Protein AF-A0A6I3UTU5-F1 (afdb_monomer_lite)

Foldseek 3Di:
DVLCVQLVHDPVVVVVCVQAQQPPDVVSLVSVCVVVVHDSVPDDHGGPVVVVVVVPPD

Organism: Streptococcus pneumoniae (NCBI:txid1313)

InterPro domains:
  IPR001387 Cro/C1-type, helix-turn-helix domain [PF01381] (1-42)
  IPR001387 Cro/C1-type, helix-turn-helix domain [PS50943] (1-43)
  IPR001387 Cro/C1-type, helix-turn-helix domain [cd00093] (1-43)
  IPR010982 Lambda repressor-like, DNA-binding domain superfamily [G3DSA:1.10.260.40] (1-57)
  IPR010982 Lambda repressor-like, DNA-binding domain superfamily [SSF47413] (1-48)

Secondary structure (DSSP, 8-state):
-HHHHHHT--HHHHHHHHHBGGG--HHHHHHHHHHHT--GGGS--SBHHHHHHHTS--

Radius of gyration: 12.22 Å; chains: 1; bounding box: 27×22×32 Å

Structure (mmCIF, N/CA/C/O backbone):
data_AF-A0A6I3UTU5-F1
#
_entry.id   AF-A0A6I3UTU5-F1
#
loop_
_atom_site.group_PDB
_atom_site.id
_atom_site.type_symbol
_atom_site.label_atom_id
_atom_site.label_alt_id
_atom_site.label_comp_id
_atom_site.label_asym_id
_atom_site.label_entity_id
_atom_site.label_seq_id
_atom_site.pdbx_PDB_ins_code
_atom_site.Cartn_x
_atom_site.Cartn_y
_atom_site.Cartn_z
_atom_site.occupancy
_atom_site.B_iso_or_equiv
_atom_site.auth_seq_id
_atom_site.auth_comp_id
_atom_site.auth_asym_id
_atom_site.auth_atom_id
_atom_site.pdbx_PDB_model_num
ATOM 1 N N . LYS A 1 1 ? -5.716 9.889 7.630 1.00 54.84 1 LYS A N 1
ATOM 2 C CA . LYS A 1 1 ? -6.244 8.943 8.650 1.00 54.84 1 LYS A CA 1
ATOM 3 C C . LYS A 1 1 ? -7.342 8.055 8.070 1.00 54.84 1 LYS A C 1
ATOM 5 O O . LYS A 1 1 ? -7.243 6.853 8.227 1.00 54.84 1 LYS A O 1
ATOM 10 N N . GLU A 1 2 ? -8.279 8.601 7.293 1.00 75.44 2 GLU A N 1
ATOM 11 C CA . GLU A 1 2 ? -9.411 7.843 6.727 1.00 75.44 2 GLU A CA 1
ATOM 12 C C . GLU A 1 2 ? -9.039 6.623 5.868 1.00 75.44 2 GLU A C 1
ATOM 14 O O . GLU A 1 2 ? -9.753 5.630 5.886 1.00 75.44 2 GLU A O 1
ATOM 19 N N . VAL A 1 3 ? -7.921 6.659 5.138 1.00 74.31 3 VAL A N 1
ATOM 20 C CA . VAL A 1 3 ? -7.474 5.529 4.301 1.00 74.31 3 VAL A CA 1
ATOM 21 C C . VAL A 1 3 ? -7.027 4.332 5.149 1.00 74.31 3 VAL A C 1
ATOM 23 O O . VAL A 1 3 ? -7.373 3.199 4.835 1.00 74.31 3 VAL A O 1
ATOM 26 N N . ALA A 1 4 ? -6.308 4.573 6.251 1.00 77.81 4 ALA A N 1
ATOM 27 C CA . ALA A 1 4 ? -5.844 3.516 7.152 1.00 77.81 4 ALA A CA 1
ATOM 28 C C . ALA A 1 4 ? -7.023 2.826 7.859 1.00 77.81 4 ALA A C 1
ATOM 30 O O . ALA A 1 4 ? -7.072 1.598 7.899 1.00 77.81 4 ALA A O 1
ATOM 31 N N . ASP A 1 5 ? -8.003 3.613 8.317 1.00 80.12 5 ASP A N 1
ATOM 32 C CA . ASP A 1 5 ? -9.264 3.115 8.879 1.00 80.12 5 ASP A CA 1
ATOM 33 C C . ASP A 1 5 ? -10.072 2.304 7.856 1.00 80.12 5 ASP A C 1
ATOM 35 O O . ASP A 1 5 ? -10.485 1.183 8.142 1.00 80.12 5 ASP A O 1
ATOM 39 N N . LYS A 1 6 ? -10.239 2.813 6.625 1.00 79.19 6 LYS A N 1
ATOM 40 C CA . LYS A 1 6 ? -10.965 2.104 5.553 1.00 79.19 6 LYS A CA 1
ATOM 41 C C . LYS A 1 6 ? -10.294 0.796 5.133 1.00 79.19 6 LYS A C 1
ATOM 43 O O . LYS A 1 6 ? -10.976 -0.144 4.738 1.00 79.19 6 LYS A O 1
ATOM 48 N N . LEU A 1 7 ? -8.967 0.735 5.207 1.00 78.12 7 LEU A N 1
ATOM 49 C CA . LEU A 1 7 ? -8.181 -0.460 4.895 1.00 78.12 7 LEU A CA 1
ATOM 50 C C . LEU A 1 7 ? -8.012 -1.394 6.100 1.00 78.12 7 LEU A C 1
ATOM 52 O O . LEU A 1 7 ? -7.483 -2.493 5.934 1.00 78.12 7 LEU A O 1
ATOM 56 N N . ASN A 1 8 ? -8.466 -0.973 7.285 1.00 81.38 8 ASN A N 1
ATOM 57 C CA . ASN A 1 8 ? -8.280 -1.664 8.557 1.00 81.38 8 ASN A CA 1
ATOM 58 C C . ASN A 1 8 ? -6.803 -2.027 8.817 1.00 81.38 8 ASN A C 1
ATOM 60 O O . ASN A 1 8 ? -6.466 -3.141 9.217 1.00 81.38 8 ASN A O 1
ATOM 64 N N . ILE A 1 9 ? -5.904 -1.082 8.528 1.00 82.38 9 ILE A N 1
ATOM 65 C CA . ILE A 1 9 ? -4.464 -1.211 8.766 1.00 82.38 9 ILE A CA 1
ATOM 66 C C . ILE A 1 9 ? -3.977 -0.119 9.707 1.00 82.38 9 ILE A C 1
ATOM 68 O O . ILE A 1 9 ? -4.518 0.984 9.763 1.00 82.38 9 ILE A O 1
ATOM 72 N N . HIS A 1 10 ? -2.880 -0.396 10.408 1.00 84.88 10 HIS A N 1
ATOM 73 C CA . HIS A 1 10 ? -2.253 0.611 11.251 1.00 84.88 10 HIS A CA 1
ATOM 74 C C . HIS A 1 10 ? -1.724 1.777 10.403 1.00 84.88 10 HIS A C 1
ATOM 76 O O . HIS A 1 10 ? -1.099 1.571 9.360 1.00 84.88 10 HIS A O 1
ATOM 82 N N . GLN A 1 11 ? -1.883 3.014 10.880 1.00 82.19 11 GLN A N 1
ATOM 83 C CA . GLN A 1 11 ? -1.424 4.208 10.156 1.00 82.19 11 GLN A CA 1
ATOM 84 C C . GLN A 1 11 ? 0.087 4.171 9.853 1.00 82.19 11 GLN A C 1
ATOM 86 O O . GLN A 1 11 ? 0.536 4.652 8.819 1.00 82.19 11 GLN A O 1
ATOM 91 N N . GLN A 1 12 ? 0.869 3.548 10.735 1.00 81.44 12 GLN A N 1
ATOM 92 C CA . GLN A 1 12 ? 2.312 3.350 10.568 1.00 81.44 12 GLN A CA 1
ATOM 93 C C . GLN A 1 12 ? 2.643 2.382 9.419 1.00 81.44 12 GLN A C 1
ATOM 95 O O . GLN A 1 12 ? 3.638 2.561 8.720 1.00 81.44 12 GLN A O 1
ATOM 100 N N . THR A 1 13 ? 1.793 1.375 9.213 1.00 82.00 13 THR A N 1
ATOM 101 C CA . THR A 1 13 ? 1.885 0.427 8.099 1.00 82.00 13 THR A CA 1
ATOM 102 C C . THR A 1 13 ? 1.581 1.127 6.779 1.00 82.00 13 THR A C 1
ATOM 104 O O . THR A 1 13 ? 2.334 0.962 5.823 1.00 82.00 13 THR A O 1
ATOM 107 N N . LEU A 1 14 ? 0.546 1.975 6.747 1.00 82.00 14 LEU A N 1
ATOM 108 C CA . LEU A 1 14 ? 0.250 2.817 5.585 1.00 82.00 14 LEU A CA 1
ATOM 109 C C . LEU A 1 14 ? 1.436 3.731 5.247 1.00 82.00 14 LEU A C 1
ATOM 111 O O . LEU A 1 14 ? 1.878 3.746 4.106 1.00 82.00 14 LEU A O 1
ATOM 115 N N . LEU A 1 15 ? 2.008 4.411 6.248 1.00 81.44 15 LEU A N 1
ATOM 116 C CA . LEU A 1 15 ? 3.154 5.308 6.062 1.00 81.44 15 LEU A CA 1
ATOM 117 C C . LEU A 1 15 ? 4.390 4.575 5.511 1.00 81.44 15 LEU A C 1
ATOM 119 O O . LEU A 1 15 ? 5.140 5.122 4.706 1.00 81.44 15 LEU A O 1
ATOM 123 N N . LYS A 1 16 ? 4.599 3.320 5.934 1.00 83.56 16 LYS A N 1
ATOM 124 C CA . LYS A 1 16 ? 5.643 2.450 5.380 1.00 83.56 16 LYS A CA 1
ATOM 125 C C . LYS A 1 16 ? 5.423 2.196 3.894 1.00 83.56 16 LYS A C 1
ATOM 127 O O . LYS A 1 16 ? 6.375 2.324 3.136 1.00 83.56 16 LYS A O 1
ATOM 132 N N . TYR A 1 17 ? 4.197 1.874 3.489 1.00 82.00 17 TYR A N 1
ATOM 133 C CA . TYR A 1 17 ? 3.874 1.622 2.085 1.00 82.00 17 TYR A CA 1
ATOM 134 C C . TYR A 1 17 ? 3.871 2.888 1.226 1.00 82.00 17 TYR A C 1
ATOM 136 O O . TYR A 1 17 ? 4.259 2.820 0.070 1.00 82.00 17 TYR A O 1
ATOM 144 N N . GLU A 1 18 ? 3.518 4.051 1.775 1.00 75.44 18 GLU A N 1
ATOM 145 C CA . GLU A 1 18 ? 3.673 5.336 1.073 1.00 75.44 18 GLU A CA 1
ATOM 146 C C . GLU A 1 18 ? 5.145 5.686 0.799 1.00 75.44 18 GLU A C 1
ATOM 148 O O . GLU A 1 18 ? 5.452 6.444 -0.121 1.00 75.44 18 GLU A O 1
ATOM 153 N N . HIS A 1 19 ? 6.066 5.160 1.610 1.00 77.00 19 HIS A N 1
ATOM 154 C CA . HIS A 1 19 ? 7.501 5.366 1.439 1.00 77.00 19 HIS A CA 1
ATOM 155 C C . HIS A 1 19 ? 8.155 4.283 0.565 1.00 77.00 19 HIS A C 1
ATOM 157 O O . HIS A 1 19 ? 9.001 4.593 -0.278 1.00 77.00 19 HIS A O 1
ATOM 163 N N . ASP A 1 20 ? 7.764 3.025 0.771 1.00 78.06 20 ASP A N 1
ATOM 164 C CA . ASP A 1 20 ? 8.224 1.847 0.040 1.00 78.06 20 ASP A CA 1
ATOM 165 C C . ASP A 1 20 ? 7.050 0.882 -0.197 1.00 78.06 20 ASP A C 1
ATOM 167 O O . ASP A 1 20 ? 6.734 0.020 0.634 1.00 78.06 20 ASP A O 1
ATOM 171 N N . SER A 1 21 ? 6.395 1.022 -1.350 1.00 77.12 21 SER A N 1
ATOM 172 C CA . SER A 1 21 ? 5.294 0.148 -1.763 1.00 77.12 21 SER A CA 1
ATOM 173 C C . SER A 1 21 ? 5.779 -1.157 -2.405 1.00 77.12 21 SER A C 1
ATOM 175 O O . SER A 1 21 ? 4.960 -2.023 -2.704 1.00 77.12 21 SER A O 1
ATOM 177 N N . SER A 1 22 ? 7.096 -1.382 -2.520 1.00 76.75 22 SER A N 1
ATOM 178 C CA . SER A 1 22 ? 7.688 -2.574 -3.160 1.00 76.75 22 SER A CA 1
ATOM 179 C C . SER A 1 22 ? 7.315 -3.894 -2.476 1.00 76.75 22 SER A C 1
ATOM 181 O O . SER A 1 22 ? 7.400 -4.962 -3.075 1.00 76.75 22 SER A O 1
ATOM 183 N N . LYS A 1 23 ? 6.931 -3.840 -1.194 1.00 80.44 23 LYS A N 1
ATOM 184 C CA . LYS A 1 23 ? 6.519 -5.006 -0.392 1.00 80.44 23 LYS A CA 1
ATOM 185 C C . LYS A 1 23 ? 5.036 -4.988 -0.030 1.00 80.44 23 LYS A C 1
ATOM 187 O O . LYS A 1 23 ? 4.635 -5.662 0.923 1.00 80.44 23 LYS A O 1
ATOM 192 N N . ILE A 1 24 ? 4.227 -4.180 -0.713 1.00 83.88 24 ILE A N 1
ATOM 193 C CA . ILE A 1 24 ? 2.799 -4.135 -0.426 1.00 83.88 24 ILE A CA 1
ATOM 194 C C . ILE A 1 24 ? 2.156 -5.482 -0.798 1.00 83.88 24 ILE A C 1
ATOM 196 O O . ILE A 1 24 ? 2.400 -6.004 -1.887 1.00 83.88 24 ILE A O 1
ATOM 200 N N . PRO A 1 25 ? 1.360 -6.096 0.092 1.00 85.38 25 PRO A N 1
ATOM 201 C CA . PRO A 1 25 ? 0.645 -7.311 -0.258 1.00 85.38 25 PRO A CA 1
ATOM 202 C C . PRO A 1 25 ? -0.426 -7.003 -1.308 1.00 85.38 25 PRO A C 1
ATOM 204 O O . PRO A 1 25 ? -1.115 -5.986 -1.226 1.00 85.38 25 PRO A O 1
ATOM 207 N N . MET A 1 26 ? -0.599 -7.918 -2.265 1.00 82.25 26 MET A N 1
ATOM 208 C CA . MET A 1 26 ? -1.531 -7.755 -3.388 1.00 82.25 26 MET A CA 1
ATOM 209 C C . MET A 1 26 ? -2.976 -7.490 -2.935 1.00 82.25 26 MET A C 1
ATOM 211 O O . MET A 1 26 ? -3.689 -6.720 -3.566 1.00 82.25 26 MET A O 1
ATOM 215 N N . ASP A 1 27 ? -3.394 -8.075 -1.809 1.00 85.44 27 ASP A N 1
ATOM 216 C CA . ASP A 1 27 ? -4.709 -7.828 -1.202 1.00 85.44 27 ASP A CA 1
ATOM 217 C C . ASP A 1 27 ? -4.895 -6.359 -0.782 1.00 85.44 27 ASP A C 1
ATOM 219 O O . ASP A 1 27 ? -5.949 -5.762 -1.000 1.00 85.44 27 ASP A O 1
ATOM 223 N N . LEU A 1 28 ? -3.847 -5.740 -0.229 1.00 83.19 28 LEU A N 1
ATOM 224 C CA . LEU A 1 28 ? -3.884 -4.338 0.173 1.00 83.19 28 LEU A CA 1
ATOM 225 C C . LEU A 1 28 ? -3.828 -3.408 -1.039 1.00 83.19 28 LEU A C 1
ATOM 227 O O . LEU A 1 28 ? -4.523 -2.394 -1.061 1.00 83.19 28 LEU A O 1
ATOM 231 N N . LEU A 1 29 ? -3.054 -3.780 -2.060 1.00 83.81 29 LEU A N 1
ATOM 232 C CA . LEU A 1 29 ? -3.036 -3.081 -3.339 1.00 83.81 29 LEU A CA 1
ATOM 233 C C . LEU A 1 29 ? -4.414 -3.091 -4.010 1.00 83.81 29 LEU A C 1
ATOM 235 O O . LEU A 1 29 ? -4.873 -2.058 -4.483 1.00 83.81 29 LEU A O 1
ATOM 239 N N . ASP A 1 30 ? -5.097 -4.236 -4.017 1.00 85.69 30 ASP A N 1
ATOM 240 C CA . ASP A 1 30 ? -6.438 -4.364 -4.590 1.00 85.69 30 ASP A CA 1
ATOM 241 C C . ASP A 1 30 ? -7.452 -3.489 -3.843 1.00 85.69 30 ASP A C 1
ATOM 243 O O . ASP A 1 30 ? -8.252 -2.784 -4.458 1.00 85.69 30 ASP A O 1
ATOM 247 N N . LYS A 1 31 ? -7.365 -3.447 -2.509 1.00 86.12 31 LYS A N 1
ATOM 248 C CA . LYS A 1 31 ? -8.187 -2.548 -1.692 1.00 86.12 31 LYS A CA 1
ATOM 249 C C . LYS A 1 31 ? -7.888 -1.074 -1.967 1.00 86.12 31 LYS A C 1
ATOM 251 O O . LYS A 1 31 ? -8.824 -0.283 -2.025 1.00 86.12 31 LYS A O 1
ATOM 256 N N . LEU A 1 32 ? -6.621 -0.702 -2.159 1.00 82.94 32 LEU A N 1
ATOM 257 C CA . LEU A 1 32 ? -6.226 0.659 -2.536 1.00 82.94 32 LEU A CA 1
ATOM 258 C C . LEU A 1 32 ? -6.761 1.031 -3.924 1.00 82.94 32 LEU A C 1
ATOM 260 O O . LEU A 1 32 ? -7.381 2.079 -4.067 1.00 82.94 32 LEU A O 1
ATOM 264 N N . ALA A 1 33 ? -6.602 0.156 -4.916 1.00 86.12 33 ALA A N 1
ATOM 265 C CA . ALA A 1 33 ? -7.132 0.341 -6.268 1.00 86.12 33 ALA A CA 1
ATOM 266 C C . ALA A 1 33 ? -8.643 0.584 -6.255 1.00 86.12 33 ALA A C 1
ATOM 268 O O . ALA A 1 33 ? -9.126 1.561 -6.824 1.00 86.12 33 ALA A O 1
ATOM 269 N N . ARG A 1 34 ? -9.391 -0.231 -5.502 1.00 87.19 34 ARG A N 1
ATOM 270 C CA . ARG A 1 34 ? -10.836 -0.038 -5.309 1.00 87.19 34 ARG A CA 1
ATOM 271 C C . ARG A 1 34 ? -11.167 1.257 -4.575 1.00 87.19 34 ARG A C 1
ATOM 273 O O . ARG A 1 34 ? -12.133 1.920 -4.934 1.00 87.19 34 ARG A O 1
ATOM 280 N N . LEU A 1 35 ? -10.387 1.615 -3.554 1.00 85.19 35 LEU A N 1
ATOM 281 C CA . LEU A 1 35 ? -10.609 2.819 -2.755 1.00 85.19 35 LEU A CA 1
ATOM 282 C C . LEU A 1 35 ? -10.430 4.098 -3.581 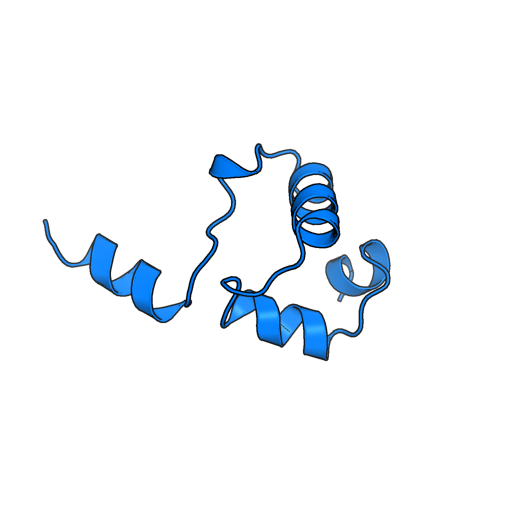1.00 85.19 35 LEU A C 1
ATOM 284 O O . LEU A 1 35 ? -11.214 5.032 -3.430 1.00 85.19 35 LEU A O 1
ATOM 288 N N . TYR A 1 36 ? -9.412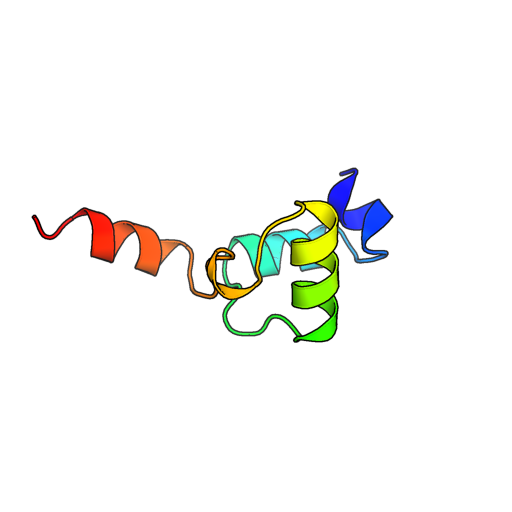 4.128 -4.439 1.00 82.69 36 TYR A N 1
ATOM 289 C CA . TYR A 1 36 ? -9.133 5.245 -5.340 1.00 82.69 36 TYR A CA 1
ATOM 290 C C . TYR A 1 36 ? -9.881 5.146 -6.675 1.00 82.69 36 TYR A C 1
ATOM 292 O O . TYR A 1 36 ? -9.862 6.104 -7.441 1.00 82.69 36 TYR A O 1
ATOM 300 N N . ASN A 1 37 ? -10.573 4.029 -6.926 1.00 85.38 37 ASN A N 1
ATOM 301 C CA . ASN A 1 37 ? -11.267 3.725 -8.177 1.00 85.38 37 ASN A CA 1
ATOM 302 C C . ASN A 1 37 ? -10.343 3.854 -9.404 1.00 85.38 37 ASN A C 1
ATOM 304 O O . ASN A 1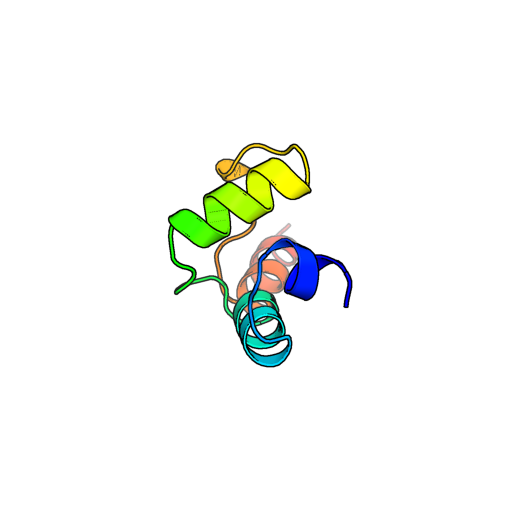 37 ? -10.679 4.479 -10.407 1.00 85.38 37 ASN A O 1
ATOM 308 N N . VAL A 1 38 ? -9.143 3.286 -9.279 1.00 84.25 38 VAL A N 1
ATOM 309 C CA . VAL A 1 38 ? -8.108 3.250 -10.320 1.00 84.25 38 VAL A CA 1
ATOM 310 C C . VAL A 1 38 ? -7.687 1.809 -10.575 1.00 84.25 38 VAL A C 1
ATOM 312 O O . VAL A 1 38 ? -7.815 0.954 -9.695 1.00 84.25 38 VAL A O 1
ATOM 315 N N . GLU A 1 39 ? -7.157 1.521 -11.763 1.00 80.38 39 GLU A N 1
ATOM 316 C CA . GLU A 1 39 ? -6.560 0.209 -12.014 1.00 80.38 39 GLU A CA 1
ATOM 317 C C . GLU A 1 39 ? -5.238 0.066 -11.254 1.00 80.38 39 GLU A C 1
ATOM 319 O O . GLU A 1 39 ? -4.519 1.037 -11.011 1.00 80.38 39 GLU A O 1
ATOM 324 N N . LYS A 1 40 ? -4.915 -1.172 -10.873 1.00 75.12 40 LYS A N 1
ATOM 325 C CA . LYS A 1 40 ? -3.715 -1.501 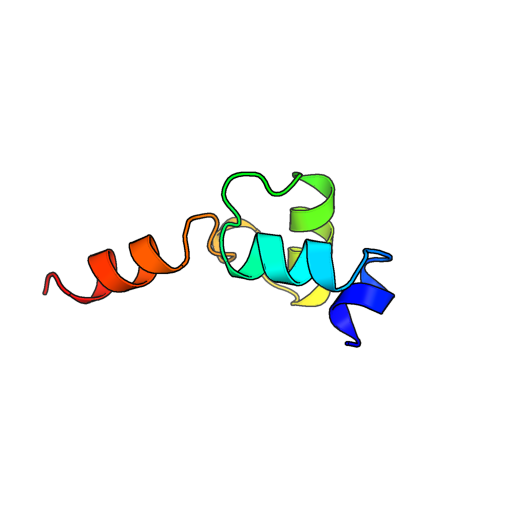-10.090 1.00 75.12 40 LYS A CA 1
ATOM 326 C C . LYS A 1 40 ? -2.426 -1.059 -10.785 1.00 75.12 40 LYS A C 1
ATOM 328 O O . LYS A 1 40 ? -1.494 -0.663 -10.096 1.00 75.12 40 LYS A O 1
ATOM 333 N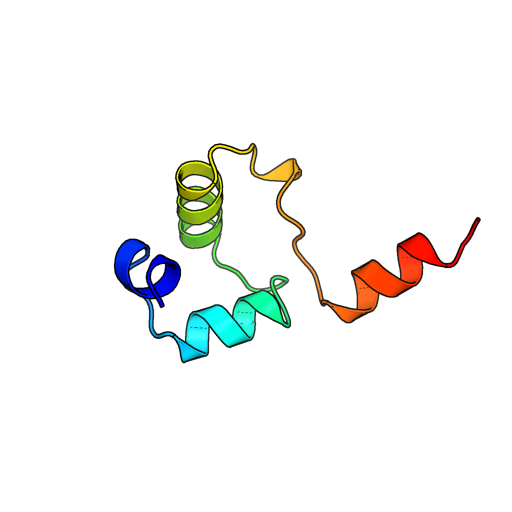 N . ASP A 1 41 ? -2.415 -1.055 -12.116 1.00 74.31 41 ASP A N 1
ATOM 334 C CA . ASP A 1 41 ? -1.280 -0.618 -12.933 1.00 74.31 41 ASP A CA 1
ATOM 335 C C . ASP A 1 41 ? -1.013 0.896 -12.846 1.00 74.31 41 ASP A C 1
ATOM 337 O O . ASP A 1 41 ? 0.103 1.339 -13.106 1.00 74.31 41 ASP A O 1
ATOM 341 N N . PHE A 1 42 ? -1.999 1.699 -12.420 1.00 72.12 42 PHE A N 1
ATOM 342 C CA . PHE A 1 42 ? -1.813 3.131 -12.149 1.00 72.12 42 PHE A CA 1
ATOM 343 C C . PHE A 1 42 ? -1.339 3.420 -10.722 1.00 72.12 42 PHE A C 1
ATOM 345 O O . PHE A 1 42 ? -1.011 4.565 -10.401 1.00 72.12 42 PHE A O 1
ATOM 352 N N . ILE A 1 43 ? -1.298 2.414 -9.844 1.00 75.56 43 ILE A N 1
ATOM 353 C CA . ILE A 1 43 ? -0.742 2.579 -8.504 1.00 75.56 43 ILE A CA 1
ATOM 354 C C . ILE A 1 43 ? 0.761 2.375 -8.587 1.00 75.56 43 ILE A C 1
ATOM 356 O O . ILE A 1 43 ? 1.243 1.293 -8.905 1.00 75.56 43 ILE A O 1
ATOM 360 N N . PHE A 1 44 ? 1.511 3.419 -8.243 1.00 71.31 44 PHE A N 1
ATOM 361 C CA . PHE A 1 44 ? 2.958 3.315 -8.197 1.00 71.31 44 PHE A CA 1
ATOM 362 C C . PHE A 1 44 ? 3.410 2.366 -7.076 1.00 71.31 44 PHE A C 1
ATOM 364 O O . PHE A 1 44 ? 3.206 2.617 -5.881 1.00 71.31 44 PHE A O 1
ATOM 371 N N . LEU A 1 45 ? 4.054 1.277 -7.485 1.00 69.12 45 LEU A N 1
ATOM 372 C CA . LEU A 1 45 ? 4.656 0.271 -6.621 1.00 69.12 45 LEU A CA 1
ATOM 373 C C . LEU A 1 45 ? 6.173 0.404 -6.685 1.00 69.12 45 LEU A C 1
ATOM 375 O O . LEU A 1 45 ? 6.794 -0.009 -7.659 1.00 69.12 45 LEU A O 1
ATOM 379 N N . GLY A 1 46 ? 6.774 0.983 -5.657 1.00 67.44 46 GLY A N 1
ATOM 380 C CA . GLY A 1 46 ? 8.209 1.207 -5.623 1.00 67.44 46 GLY A CA 1
ATOM 381 C C . GLY A 1 46 ? 8.609 2.117 -4.479 1.00 67.44 46 GLY A C 1
ATOM 382 O O . GLY A 1 46 ? 7.785 2.564 -3.673 1.00 67.44 46 GLY A O 1
ATOM 383 N N . LYS A 1 47 ? 9.898 2.429 -4.401 1.00 66.19 47 LYS A N 1
ATOM 384 C CA . LYS A 1 47 ? 10.361 3.425 -3.434 1.00 66.19 47 LYS A CA 1
ATOM 385 C C . LYS A 1 47 ? 9.988 4.810 -3.931 1.00 66.19 47 LYS A C 1
ATOM 387 O O . LYS A 1 47 ? 10.182 5.133 -5.100 1.00 66.19 47 LYS A O 1
ATOM 392 N N . LYS A 1 48 ? 9.565 5.689 -3.022 1.00 61.25 48 LYS A N 1
ATOM 393 C CA . LYS A 1 48 ? 9.274 7.098 -3.347 1.00 61.25 48 LYS A CA 1
ATOM 394 C C . LYS A 1 48 ? 10.433 7.803 -4.078 1.00 61.25 48 LYS A C 1
ATOM 396 O O . LYS A 1 48 ? 10.210 8.732 -4.844 1.00 61.25 48 LYS A O 1
ATOM 401 N N . TYR A 1 49 ? 11.669 7.360 -3.855 1.00 51.88 49 TYR A N 1
ATOM 402 C CA . TYR A 1 49 ? 12.863 7.909 -4.499 1.00 51.88 49 TYR A CA 1
ATOM 403 C C . TYR A 1 49 ? 13.084 7.433 -5.946 1.00 51.88 49 TYR A C 1
ATOM 405 O O . TYR A 1 49 ? 13.804 8.104 -6.677 1.00 51.88 49 TYR A O 1
ATOM 413 N N . GLU A 1 50 ? 12.451 6.339 -6.381 1.00 55.00 50 GLU A N 1
ATOM 414 C CA . GLU A 1 50 ? 12.501 5.868 -7.777 1.00 55.00 50 GLU A CA 1
ATOM 415 C C . GLU A 1 50 ? 11.559 6.684 -8.681 1.00 55.00 50 GLU A C 1
ATOM 417 O O . GLU A 1 50 ? 11.899 6.950 -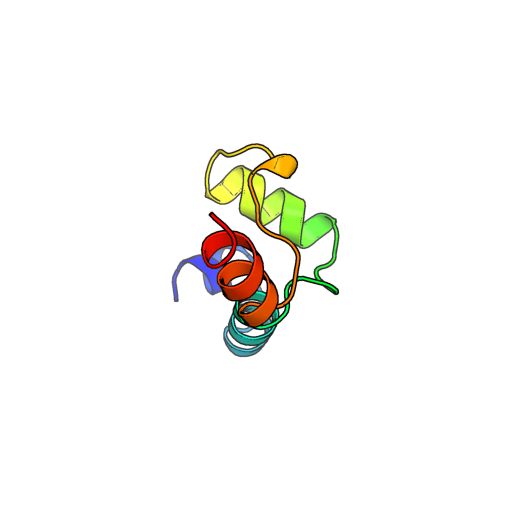9.831 1.00 55.00 50 GLU A O 1
ATOM 422 N N . LEU A 1 51 ? 10.442 7.202 -8.141 1.00 56.97 51 LEU A N 1
ATOM 423 C CA . LEU A 1 51 ? 9.561 8.163 -8.836 1.00 56.97 51 LEU A CA 1
ATOM 424 C C . LEU A 1 51 ? 10.307 9.419 -9.296 1.00 56.97 51 LEU A C 1
ATOM 426 O O . LEU A 1 51 ? 10.109 9.893 -10.410 1.00 56.97 51 LEU A O 1
ATOM 430 N N . ASN A 1 52 ? 11.165 9.960 -8.429 1.00 53.72 52 ASN A N 1
ATOM 431 C CA . ASN A 1 52 ? 11.908 11.185 -8.722 1.00 53.72 52 ASN A CA 1
ATOM 432 C C . ASN A 1 52 ? 13.071 10.961 -9.697 1.00 53.72 52 ASN A C 1
ATOM 434 O O . ASN A 1 52 ? 13.560 11.931 -10.267 1.00 53.72 52 ASN A O 1
ATOM 438 N N . HIS A 1 53 ? 13.517 9.717 -9.890 1.00 52.78 53 HIS A N 1
ATOM 439 C CA . HIS A 1 53 ? 14.572 9.405 -10.853 1.00 52.78 53 HIS A CA 1
ATOM 440 C C . HIS A 1 53 ? 14.015 9.369 -12.284 1.00 52.78 53 HIS A C 1
ATOM 442 O O . HIS A 1 53 ? 14.618 9.930 -13.189 1.00 52.78 53 HIS A O 1
ATOM 448 N N . ASN A 1 54 ? 12.806 8.828 -12.472 1.00 51.81 54 ASN A N 1
ATOM 449 C CA . ASN A 1 54 ? 12.169 8.727 -13.794 1.00 51.81 54 ASN A CA 1
ATOM 450 C C . ASN A 1 54 ? 11.584 10.049 -14.328 1.00 51.81 54 ASN A C 1
ATOM 452 O O . ASN A 1 54 ? 11.253 10.132 -15.504 1.00 51.81 54 ASN A O 1
ATOM 456 N N . LEU A 1 55 ? 11.436 11.078 -13.487 1.00 57.03 55 LEU A N 1
ATOM 457 C CA . LEU A 1 55 ? 11.000 12.422 -13.904 1.00 57.03 55 LEU A CA 1
ATOM 458 C C . LEU A 1 55 ? 12.175 13.372 -14.201 1.00 57.03 55 LEU A C 1
ATOM 460 O O . LEU A 1 55 ? 11.945 14.500 -14.632 1.00 57.03 55 LEU A O 1
ATOM 464 N N . GLY A 1 56 ? 13.412 12.941 -13.934 1.00 50.56 56 GLY A N 1
ATOM 465 C CA . GLY A 1 56 ? 14.632 13.728 -14.128 1.00 50.56 56 GLY A CA 1
ATOM 466 C C . GLY A 1 56 ? 15.398 13.422 -15.416 1.00 50.56 56 GLY A C 1
ATOM 467 O O . GLY A 1 56 ? 16.353 14.134 -15.712 1.00 50.56 56 GLY A O 1
ATOM 468 N N . GLU A 1 57 ? 14.994 12.401 -16.176 1.00 52.84 57 GLU A N 1
ATOM 469 C CA . GLU A 1 57 ? 15.573 12.079 -17.484 1.00 52.84 57 GLU A CA 1
ATOM 470 C C . GLU A 1 57 ? 14.582 12.448 -18.600 1.00 52.84 57 GLU A C 1
ATOM 472 O O . GLU A 1 57 ? 13.803 11.617 -19.067 1.00 52.84 57 GLU A O 1
ATOM 477 N N . VAL A 1 58 ? 14.598 13.725 -18.996 1.00 47.84 58 VAL A N 1
ATOM 478 C CA . VAL A 1 58 ? 14.040 14.239 -20.261 1.00 47.84 58 VAL A CA 1
ATOM 479 C C . VAL A 1 58 ? 15.064 15.110 -20.969 1.00 47.84 58 VAL A C 1
ATOM 481 O O . VAL A 1 58 ? 15.784 15.858 -20.268 1.00 47.84 58 VAL A O 1
#

pLDDT: mean 74.49, std 11.58, range [47.84, 87.19]

Sequence (58 aa):
KEVADKLNIHQQTLLKYEHDSSKIPMDLLDKLARLYNVEKDFIFLGKKYELNHNLGEV